Protein AF-A0A9N9I4K5-F1 (afdb_monomer_lite)

pLDDT: mean 70.87, std 12.3, range [35.94, 86.81]

Organism: NCBI:txid1433469

Structure (mmCIF, N/CA/C/O backbone):
data_AF-A0A9N9I4K5-F1
#
_entry.id   AF-A0A9N9I4K5-F1
#
loop_
_atom_site.group_PDB
_atom_site.id
_atom_site.type_symbol
_atom_site.label_atom_id
_atom_site.label_alt_id
_atom_site.label_comp_id
_atom_site.label_asym_id
_atom_site.label_entity_id
_atom_site.label_seq_id
_atom_site.pdbx_PDB_ins_code
_atom_site.Cartn_x
_atom_site.Cartn_y
_atom_site.Cartn_z
_atom_site.occupancy
_atom_site.B_iso_or_equiv
_atom_site.auth_seq_id
_atom_site.auth_comp_id
_atom_site.auth_asym_id
_atom_site.auth_atom_id
_atom_site.pdbx_PDB_model_num
ATOM 1 N N . MET A 1 1 ? -9.206 26.260 19.691 1.00 36.59 1 MET A N 1
ATOM 2 C CA . MET A 1 1 ? -9.894 25.809 18.458 1.00 36.59 1 MET A CA 1
ATOM 3 C C . MET A 1 1 ? -9.140 24.618 17.846 1.00 36.59 1 MET A C 1
ATOM 5 O O . MET A 1 1 ? -8.735 24.684 16.700 1.00 36.59 1 MET A O 1
ATOM 9 N N . ILE A 1 2 ? -8.911 23.549 18.625 1.00 37.84 2 ILE A N 1
ATOM 10 C CA . ILE A 1 2 ? -8.077 22.383 18.237 1.00 37.84 2 ILE A CA 1
ATOM 11 C C . ILE A 1 2 ? -8.943 21.110 18.128 1.00 37.84 2 ILE A C 1
ATOM 13 O O . ILE A 1 2 ? -8.825 20.373 17.158 1.00 37.84 2 ILE A O 1
ATOM 17 N N . GLN A 1 3 ? -9.958 20.966 18.991 1.00 35.94 3 GLN A N 1
ATOM 18 C CA . GLN A 1 3 ? -10.950 19.873 18.950 1.00 35.94 3 GLN A CA 1
ATOM 19 C C . GLN A 1 3 ? -11.744 19.733 17.633 1.00 35.94 3 GLN A C 1
ATOM 21 O O . GLN A 1 3 ? -12.336 18.690 17.378 1.00 35.94 3 GLN A O 1
ATOM 26 N N . LYS A 1 4 ? -11.806 20.771 16.784 1.00 41.66 4 LYS A N 1
ATOM 27 C CA . LYS A 1 4 ? -12.559 20.708 15.515 1.00 41.66 4 LYS A CA 1
ATOM 28 C C . LYS A 1 4 ? -11.811 19.950 14.409 1.00 41.66 4 LYS A C 1
ATOM 30 O O . LYS A 1 4 ? -12.461 19.393 13.528 1.00 41.66 4 LYS A O 1
ATOM 35 N N . LEU A 1 5 ? -10.476 19.931 14.447 1.00 45.22 5 LEU A N 1
ATOM 36 C CA . LEU A 1 5 ? -9.654 19.269 13.429 1.00 45.22 5 LEU A CA 1
ATOM 37 C C . LEU A 1 5 ? -9.527 17.767 13.703 1.00 45.22 5 LEU A C 1
ATOM 39 O O . LEU A 1 5 ? -9.696 16.988 12.771 1.00 45.22 5 LEU A O 1
ATOM 43 N N . GLU A 1 6 ? -9.359 17.361 14.965 1.00 48.47 6 GLU A N 1
ATOM 44 C CA . GLU A 1 6 ? -9.329 15.943 15.371 1.00 48.47 6 GLU A CA 1
ATOM 45 C C . GLU A 1 6 ? -10.602 15.192 14.953 1.00 48.47 6 GLU A C 1
ATOM 47 O O . GLU A 1 6 ? -10.514 14.086 14.451 1.00 48.47 6 GLU A O 1
ATOM 52 N N . ASN A 1 7 ? -11.780 15.826 15.009 1.00 51.16 7 ASN A N 1
ATOM 53 C CA . ASN A 1 7 ? -13.037 15.215 14.544 1.00 51.16 7 ASN A CA 1
ATOM 54 C C . ASN A 1 7 ? -13.164 15.068 13.012 1.00 51.16 7 ASN A C 1
ATOM 56 O O . ASN A 1 7 ? -14.135 14.487 12.523 1.00 51.16 7 ASN A O 1
ATOM 60 N N . THR A 1 8 ? -12.251 15.653 12.233 1.00 56.56 8 THR A N 1
ATOM 61 C CA . THR A 1 8 ? -12.318 15.638 10.760 1.00 56.56 8 THR A CA 1
ATOM 62 C C . THR A 1 8 ? -11.408 14.573 10.147 1.00 56.56 8 THR A C 1
ATOM 64 O O . THR A 1 8 ? -11.704 14.095 9.045 1.00 56.56 8 THR A O 1
ATOM 67 N N . TYR A 1 9 ? -10.344 14.217 10.865 1.00 56.59 9 TYR A N 1
ATOM 68 C CA . TYR A 1 9 ? -9.341 13.207 10.535 1.00 56.59 9 TYR A CA 1
ATOM 69 C C . TYR A 1 9 ? -9.544 11.989 11.455 1.00 56.59 9 TYR A C 1
ATOM 71 O O . TYR A 1 9 ? -10.298 12.078 12.412 1.00 56.59 9 TYR A O 1
ATOM 79 N N . GLU A 1 10 ? -8.976 10.825 11.137 1.00 64.88 10 GLU A N 1
ATOM 80 C CA . GLU A 1 10 ? -9.143 9.592 11.941 1.00 64.88 10 GLU A CA 1
ATOM 81 C C . GLU A 1 10 ? -10.570 8.993 11.942 1.00 64.88 10 GLU A C 1
ATOM 83 O O . GLU A 1 10 ? -10.877 8.061 12.684 1.00 64.88 10 GLU A O 1
ATOM 88 N N . LEU A 1 11 ? -11.455 9.435 11.037 1.00 66.06 11 LEU A N 1
ATOM 89 C CA . LEU A 1 11 ? -12.730 8.744 10.819 1.00 66.06 11 LEU A CA 1
ATOM 90 C C . LEU A 1 11 ? -12.465 7.398 10.141 1.00 66.06 11 LEU A C 1
ATOM 92 O O . LEU A 1 11 ? -12.320 7.307 8.917 1.00 66.06 11 LEU A O 1
ATOM 96 N N . TYR A 1 12 ? -12.390 6.363 10.970 1.00 75.44 12 TYR A N 1
ATOM 97 C CA . TYR A 1 12 ? -12.240 4.979 10.569 1.00 75.44 12 TYR A CA 1
ATOM 98 C C . TYR A 1 12 ? -13.558 4.225 10.735 1.00 75.44 12 TYR A C 1
ATOM 100 O O . TYR A 1 12 ? -14.148 4.184 11.813 1.00 75.44 12 TYR A O 1
ATOM 108 N N . PHE A 1 13 ? -13.988 3.569 9.663 1.00 78.00 13 PHE A N 1
ATOM 109 C CA . PHE A 1 13 ? -15.101 2.631 9.698 1.00 78.00 13 PHE A CA 1
ATOM 110 C C . PHE A 1 13 ? -14.669 1.330 9.052 1.00 78.00 13 PHE A C 1
ATOM 112 O O . PHE A 1 13 ? -14.070 1.335 7.979 1.00 78.00 13 PHE A O 1
ATOM 119 N N . SER A 1 14 ? -15.016 0.210 9.676 1.00 81.31 14 SER A N 1
ATOM 120 C CA . SER A 1 14 ? -14.884 -1.096 9.045 1.00 81.31 14 SER A CA 1
ATOM 121 C C . SER A 1 14 ? -16.143 -1.919 9.223 1.00 81.31 14 SER A C 1
ATOM 123 O O . SER A 1 14 ? -16.818 -1.850 10.251 1.00 81.31 14 SER A O 1
ATOM 125 N N . LYS A 1 15 ? -16.473 -2.685 8.189 1.00 80.69 15 LYS A N 1
ATOM 126 C CA . LYS A 1 15 ? -17.518 -3.700 8.219 1.00 80.69 15 LYS A CA 1
ATOM 127 C C . LYS A 1 15 ? -16.973 -4.983 7.629 1.00 80.69 15 LYS A C 1
ATOM 129 O O . LYS A 1 15 ? -16.289 -4.955 6.609 1.00 80.69 15 LYS A O 1
ATOM 134 N N . VAL A 1 16 ? -17.317 -6.092 8.267 1.00 85.00 16 VAL A N 1
ATOM 135 C CA . VAL A 1 16 ? -17.007 -7.434 7.782 1.00 85.00 16 VAL A CA 1
ATOM 136 C C . VAL A 1 16 ? -18.298 -8.064 7.274 1.00 85.00 16 VAL A C 1
ATOM 138 O O . VAL A 1 16 ? -19.348 -7.934 7.903 1.00 85.00 16 VAL A O 1
ATOM 141 N N . ALA A 1 17 ? -18.224 -8.724 6.128 1.00 80.56 17 ALA A N 1
ATOM 142 C CA . ALA A 1 17 ? -19.305 -9.489 5.530 1.00 80.56 17 ALA A CA 1
ATOM 143 C C . ALA A 1 17 ? -18.781 -10.862 5.102 1.00 80.56 17 ALA A C 1
ATOM 145 O O . ALA A 1 17 ? -17.622 -11.001 4.721 1.00 80.56 17 ALA A O 1
ATOM 146 N N . ILE A 1 18 ? -19.643 -11.875 5.145 1.00 86.81 18 ILE A N 1
ATOM 147 C CA . ILE A 1 18 ? -19.334 -13.210 4.629 1.00 86.81 18 ILE A CA 1
ATOM 148 C C . ILE A 1 18 ? -20.095 -13.373 3.318 1.00 86.81 18 ILE A C 1
ATOM 150 O O . ILE A 1 18 ? -21.322 -13.302 3.303 1.00 86.81 18 ILE A O 1
ATOM 154 N N . VAL A 1 19 ? -19.375 -13.589 2.221 1.00 80.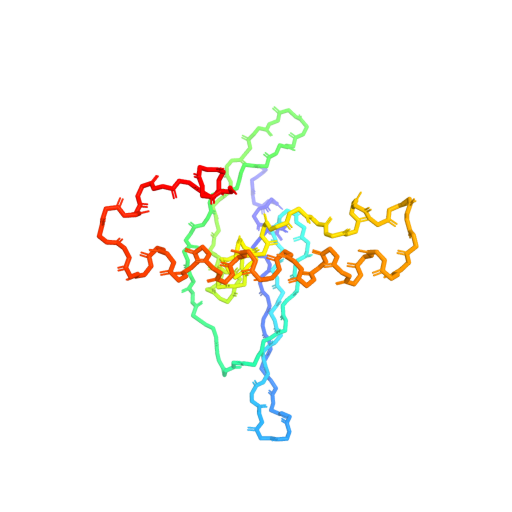50 19 VAL A N 1
ATOM 155 C CA . VAL A 1 19 ? -19.952 -13.799 0.889 1.00 80.50 19 VAL A CA 1
ATOM 156 C C . VAL A 1 19 ? -19.419 -15.117 0.350 1.00 80.50 19 VAL A C 1
ATOM 158 O O . VAL A 1 19 ? -18.212 -15.283 0.207 1.00 80.50 19 VAL A O 1
ATOM 161 N N . ASN A 1 20 ? -20.309 -16.075 0.075 1.00 83.69 20 ASN A N 1
ATOM 162 C CA . ASN A 1 20 ? -19.951 -17.411 -0.428 1.00 83.69 20 ASN A CA 1
ATOM 163 C C . ASN A 1 20 ? -18.885 -18.134 0.425 1.00 83.69 20 ASN A C 1
ATOM 165 O O . ASN A 1 20 ? -17.990 -18.785 -0.106 1.00 83.69 20 ASN A O 1
ATOM 169 N N . GLY A 1 21 ? -18.953 -17.989 1.753 1.00 82.06 21 GLY A N 1
ATOM 170 C CA . GLY A 1 21 ? -17.984 -18.582 2.685 1.00 82.06 21 GLY A CA 1
ATOM 171 C C . GLY A 1 21 ? -16.643 -17.842 2.785 1.00 82.06 21 GLY A C 1
ATOM 172 O O . GLY A 1 21 ? -15.779 -18.257 3.552 1.00 82.06 21 GLY A O 1
ATOM 173 N N . VAL A 1 22 ? -16.471 -16.734 2.058 1.00 81.06 22 VAL A N 1
ATOM 174 C CA . VAL A 1 22 ? -15.274 -15.887 2.096 1.00 81.06 22 VAL A CA 1
ATOM 175 C C . VAL A 1 22 ? -15.541 -14.651 2.953 1.00 81.06 22 VAL A C 1
ATOM 177 O O . VAL A 1 22 ? -16.562 -13.982 2.789 1.00 81.06 22 VAL A O 1
ATOM 180 N N . TYR A 1 23 ? -14.613 -14.332 3.855 1.00 81.06 23 TYR A N 1
ATOM 181 C CA . TYR A 1 23 ? -14.665 -13.104 4.645 1.00 81.06 23 TYR A CA 1
ATOM 182 C C . TYR A 1 23 ? -14.172 -11.916 3.819 1.00 81.06 23 TYR A C 1
ATOM 184 O O . TYR A 1 23 ? -13.045 -11.912 3.321 1.00 81.06 23 TYR A O 1
ATOM 192 N N . LEU A 1 24 ? -15.019 -10.902 3.701 1.00 84.25 24 LEU A N 1
ATOM 193 C CA . LEU A 1 24 ? -14.714 -9.621 3.090 1.00 84.25 24 LEU A CA 1
ATOM 194 C C . LEU A 1 24 ? -14.741 -8.543 4.160 1.00 84.25 24 LEU A C 1
ATOM 196 O O . LEU A 1 24 ? -15.708 -8.433 4.913 1.00 84.25 24 LEU A O 1
ATOM 200 N N . ILE A 1 25 ? -13.714 -7.705 4.177 1.00 83.88 25 ILE A N 1
ATOM 201 C CA . ILE A 1 25 ? -13.680 -6.496 4.985 1.00 83.88 25 ILE A CA 1
ATOM 202 C C . ILE A 1 25 ? -13.711 -5.280 4.067 1.00 83.88 25 ILE A C 1
ATOM 204 O O . ILE A 1 25 ? -12.960 -5.184 3.095 1.00 83.88 25 ILE A O 1
ATOM 208 N N . VAL A 1 26 ? -14.598 -4.345 4.385 1.00 82.94 26 VAL A N 1
ATOM 209 C CA . VAL A 1 26 ? -14.629 -3.011 3.794 1.00 82.94 26 VAL A CA 1
ATOM 210 C C . VAL A 1 26 ? -14.190 -2.046 4.876 1.00 82.94 26 VAL A C 1
ATOM 212 O O . VAL A 1 26 ? -14.844 -1.949 5.914 1.00 82.94 26 VAL A O 1
ATOM 215 N N . ALA A 1 27 ? -13.084 -1.353 4.641 1.00 82.94 27 ALA A N 1
ATOM 216 C CA . ALA A 1 27 ? -12.526 -0.374 5.556 1.00 82.94 27 ALA A CA 1
ATOM 217 C C . ALA A 1 27 ? -12.447 0.990 4.867 1.00 82.94 27 ALA A C 1
ATOM 219 O O . ALA A 1 27 ? -11.957 1.101 3.744 1.00 82.94 27 ALA A O 1
ATOM 220 N N . SER A 1 28 ? -12.923 2.039 5.530 1.00 81.50 28 SER A N 1
ATOM 221 C CA . SER A 1 28 ? -12.766 3.423 5.091 1.00 81.50 28 SER A CA 1
ATOM 222 C C . SER A 1 28 ? -11.993 4.212 6.132 1.00 81.50 28 SER A C 1
ATOM 224 O O . SER A 1 28 ? -12.321 4.141 7.314 1.00 81.50 28 SER A O 1
ATOM 226 N N . LEU A 1 29 ? -11.008 4.980 5.682 1.00 82.12 29 LEU A N 1
ATOM 227 C CA . LEU A 1 29 ? -10.199 5.858 6.511 1.00 82.12 29 LEU A CA 1
ATOM 228 C C . LEU A 1 29 ? -10.215 7.255 5.902 1.00 82.12 29 LEU A C 1
ATOM 230 O O . LEU A 1 29 ? -9.919 7.436 4.716 1.00 82.12 29 LEU A O 1
ATOM 234 N N . LYS A 1 30 ? -10.550 8.248 6.721 1.00 72.19 30 LYS A N 1
ATOM 235 C CA . LYS A 1 30 ? -10.392 9.653 6.364 1.00 72.19 30 LYS A CA 1
ATOM 236 C C . LYS A 1 30 ? -9.135 10.215 7.023 1.00 72.19 30 LYS A C 1
ATOM 238 O O . LYS A 1 30 ? -9.160 10.659 8.165 1.00 72.19 30 LYS A O 1
ATOM 243 N N . ASP A 1 31 ? -8.047 10.175 6.266 1.00 71.00 31 ASP A N 1
ATOM 244 C CA . ASP A 1 31 ? -6.855 10.993 6.501 1.00 71.00 31 ASP A CA 1
ATOM 245 C C . ASP A 1 31 ? -7.000 12.290 5.661 1.00 71.00 31 ASP A C 1
ATOM 247 O O . ASP A 1 31 ? -8.055 12.923 5.701 1.00 71.00 31 ASP A O 1
ATOM 251 N N . ARG A 1 32 ? -6.027 12.677 4.821 1.00 66.81 32 ARG A N 1
ATOM 252 C CA . ARG A 1 32 ? -6.100 13.841 3.905 1.00 66.81 32 ARG A CA 1
ATOM 253 C C . ARG A 1 32 ? -7.179 13.735 2.830 1.00 66.81 32 ARG A C 1
ATOM 255 O O . ARG A 1 32 ? -7.709 14.742 2.366 1.00 66.81 32 ARG A O 1
ATOM 262 N N . LYS A 1 33 ? -7.459 12.512 2.385 1.00 69.81 33 LYS A N 1
ATOM 263 C CA . LYS A 1 33 ? -8.510 12.159 1.424 1.00 69.81 33 LYS A CA 1
ATOM 264 C C . LYS A 1 33 ? -9.251 10.949 1.971 1.00 69.81 33 LYS A C 1
ATOM 266 O O . LYS A 1 33 ? -8.657 10.136 2.676 1.00 69.81 33 LYS A O 1
ATOM 271 N N . LEU A 1 34 ? -10.529 10.818 1.625 1.00 75.06 34 LEU A N 1
ATOM 272 C CA . LEU A 1 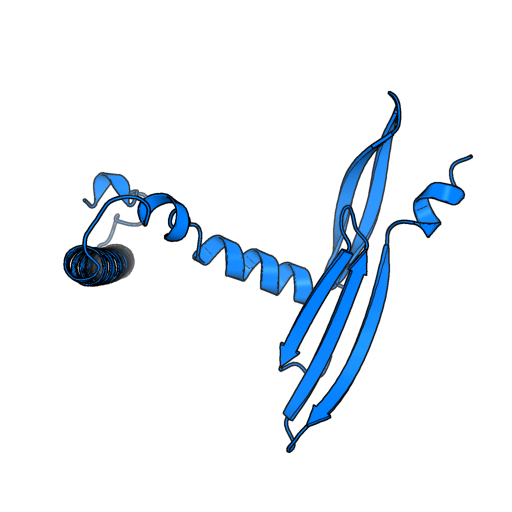34 ? -11.280 9.610 1.944 1.00 75.06 34 LEU A CA 1
ATOM 273 C C . LEU A 1 34 ? -10.688 8.442 1.146 1.00 75.06 34 LEU A C 1
ATOM 275 O O . LEU A 1 34 ? -10.649 8.487 -0.084 1.00 75.06 34 LEU A O 1
ATOM 279 N N . GLN A 1 35 ? -10.216 7.418 1.845 1.00 78.12 35 GLN A N 1
ATOM 280 C CA . GLN A 1 35 ? -9.721 6.183 1.253 1.00 78.12 35 GLN A CA 1
ATOM 281 C C . GLN A 1 35 ? -10.643 5.040 1.656 1.00 78.12 35 GLN A C 1
ATOM 283 O O . GLN A 1 35 ? -11.066 4.958 2.807 1.00 78.12 35 GLN A O 1
ATOM 288 N N . CYS A 1 36 ? -10.949 4.154 0.714 1.00 81.00 36 CYS A N 1
ATOM 289 C CA . CYS A 1 36 ? -11.712 2.943 0.973 1.00 81.00 36 CYS A CA 1
ATOM 290 C C . CYS A 1 36 ? -10.967 1.746 0.387 1.00 81.00 36 CYS A C 1
ATOM 292 O O . CYS A 1 36 ? -10.499 1.801 -0.751 1.00 81.00 36 CYS A O 1
ATOM 294 N N . ILE A 1 37 ? -10.844 0.688 1.181 1.00 79.25 37 ILE A N 1
ATOM 295 C CA . ILE A 1 37 ? -10.215 -0.573 0.810 1.00 79.25 37 ILE A CA 1
ATOM 296 C C . ILE A 1 37 ? -11.230 -1.687 1.017 1.00 79.25 37 ILE A C 1
ATOM 298 O O . ILE A 1 37 ? -11.910 -1.750 2.042 1.00 79.25 37 ILE A O 1
ATOM 302 N N . ILE A 1 38 ? -11.291 -2.579 0.034 1.00 81.88 38 ILE A N 1
ATOM 303 C CA . ILE A 1 38 ? -11.978 -3.859 0.136 1.00 81.88 38 ILE A CA 1
ATOM 304 C C . ILE A 1 38 ? -10.891 -4.926 0.117 1.00 81.88 38 ILE A C 1
ATOM 306 O O . ILE A 1 38 ? -10.080 -4.955 -0.810 1.00 81.88 38 ILE A O 1
ATOM 310 N N . ALA A 1 39 ? -10.859 -5.780 1.132 1.00 78.25 39 ALA A N 1
ATOM 311 C CA . ALA A 1 39 ? -9.921 -6.890 1.193 1.00 78.25 39 ALA A CA 1
ATOM 312 C C . ALA A 1 39 ? -10.629 -8.192 1.555 1.00 78.25 39 ALA A C 1
ATOM 314 O O . ALA A 1 39 ? -11.652 -8.204 2.242 1.00 78.25 39 ALA A O 1
ATOM 315 N N . ILE A 1 40 ? -10.045 -9.298 1.104 1.00 82.56 40 ILE A N 1
ATOM 316 C CA . ILE A 1 40 ? -10.404 -10.632 1.575 1.00 82.56 40 ILE A CA 1
ATOM 317 C C . ILE A 1 40 ? -9.637 -10.854 2.877 1.00 82.56 40 ILE A C 1
ATOM 319 O O . ILE A 1 40 ? -8.471 -11.243 2.864 1.00 82.56 40 ILE A O 1
ATOM 323 N N . ALA A 1 41 ? -10.273 -10.528 3.996 1.00 76.56 41 ALA A N 1
ATOM 324 C CA . ALA A 1 41 ? -9.724 -10.707 5.332 1.00 76.56 41 ALA A CA 1
ATOM 325 C C . ALA A 1 41 ? -10.868 -10.815 6.346 1.00 76.56 41 ALA A C 1
ATOM 327 O O . ALA A 1 41 ? -11.936 -10.229 6.166 1.00 76.56 41 ALA A O 1
ATOM 328 N N . SER A 1 42 ? -10.639 -11.572 7.419 1.00 70.06 42 SER A N 1
ATOM 329 C CA . SER A 1 42 ? -11.610 -11.751 8.502 1.00 70.06 42 SER A CA 1
ATOM 330 C C . SER A 1 42 ? -11.631 -10.575 9.477 1.00 70.06 42 SER A C 1
ATOM 332 O O . SER A 1 42 ? -12.694 -10.237 9.991 1.00 70.06 42 SER A O 1
ATOM 334 N N . THR A 1 43 ? -10.483 -9.936 9.725 1.00 75.12 43 THR A N 1
ATOM 335 C CA . THR A 1 43 ? -10.335 -8.782 10.624 1.00 75.12 43 THR A CA 1
ATOM 336 C C . THR A 1 43 ? -9.166 -7.893 10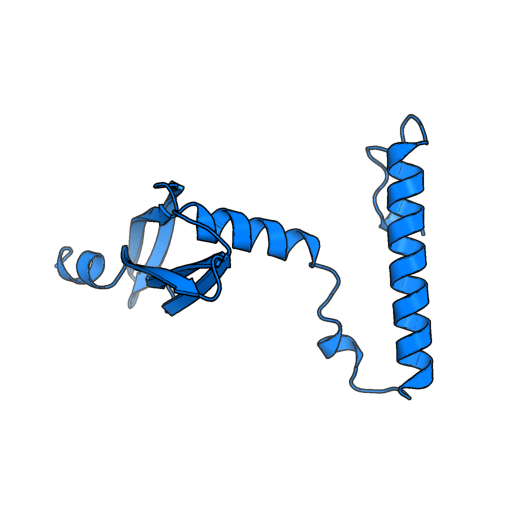.179 1.00 75.12 43 THR A C 1
ATOM 338 O O . THR A 1 43 ? -8.397 -8.252 9.289 1.00 75.12 43 THR A O 1
ATOM 341 N N . THR A 1 44 ? -9.014 -6.728 10.812 1.00 76.56 44 THR A N 1
ATOM 342 C CA . THR A 1 44 ? -7.779 -5.932 10.770 1.00 76.56 44 THR A CA 1
ATOM 343 C C . THR A 1 44 ? -7.382 -5.565 12.193 1.00 76.56 44 THR A C 1
ATOM 345 O O . THR A 1 44 ? -8.248 -5.299 13.028 1.00 76.56 44 THR A O 1
ATOM 348 N N . THR A 1 45 ? -6.082 -5.533 12.477 1.00 78.75 45 THR A N 1
ATOM 349 C CA . THR A 1 45 ? -5.567 -5.024 13.751 1.00 78.75 45 THR A CA 1
ATOM 350 C C . THR A 1 45 ? -5.345 -3.519 13.676 1.00 78.75 45 THR A C 1
ATOM 352 O O . THR A 1 45 ? -5.209 -2.940 12.589 1.00 78.75 45 THR A O 1
ATOM 355 N N . GLN A 1 46 ? -5.272 -2.894 14.849 1.00 75.50 46 GLN A N 1
ATOM 356 C CA . GLN A 1 46 ? -4.695 -1.565 14.991 1.00 75.50 46 GLN A CA 1
ATOM 357 C C . GLN A 1 46 ? -3.254 -1.618 14.446 1.00 75.50 46 GLN A C 1
ATOM 359 O O . GLN A 1 46 ? -2.543 -2.602 14.675 1.00 75.50 46 GLN A O 1
ATOM 364 N N . GLY A 1 47 ? -2.897 -0.661 13.591 1.00 75.31 47 GLY A N 1
ATOM 365 C CA . GLY A 1 47 ? -1.556 -0.556 13.015 1.00 75.31 47 GLY A CA 1
ATOM 366 C C . GLY A 1 47 ? -0.773 0.570 13.681 1.00 75.31 47 GLY A C 1
ATOM 367 O O . GLY A 1 47 ? -1.035 0.905 14.835 1.00 75.31 47 GLY A O 1
ATOM 368 N N . ASP A 1 48 ? 0.189 1.123 12.953 1.00 78.56 48 ASP A N 1
ATOM 369 C CA . ASP A 1 48 ? 1.126 2.112 13.481 1.00 78.56 48 ASP A CA 1
ATOM 370 C C . ASP A 1 48 ? 0.487 3.505 13.616 1.00 78.56 48 ASP A C 1
ATOM 372 O O . ASP A 1 48 ? -0.421 3.873 12.863 1.00 78.56 48 ASP A O 1
ATOM 376 N N . GLU A 1 49 ? 0.978 4.301 14.566 1.00 78.81 49 GLU A N 1
ATOM 377 C CA . GLU A 1 49 ? 0.672 5.731 14.609 1.00 78.81 49 GLU A CA 1
ATOM 378 C C . GLU A 1 49 ? 1.369 6.439 13.450 1.00 78.81 49 GLU A C 1
ATOM 380 O O . GLU A 1 49 ? 2.568 6.269 13.219 1.00 78.81 49 GLU A O 1
ATOM 385 N N . VAL A 1 50 ? 0.612 7.256 12.726 1.00 75.50 50 VAL A N 1
ATOM 386 C CA . VAL A 1 50 ? 1.135 8.023 11.602 1.00 75.50 50 VAL A CA 1
ATOM 387 C C . VAL A 1 50 ? 0.958 9.505 11.868 1.00 75.50 50 VAL A C 1
ATOM 389 O O . VAL A 1 50 ? -0.101 9.973 12.289 1.00 75.50 50 VAL A O 1
ATOM 392 N N . GLU A 1 51 ? 2.030 10.247 11.608 1.00 76.19 51 GLU A N 1
ATOM 393 C CA . GLU A 1 51 ? 2.060 11.695 11.741 1.00 76.19 51 GLU A CA 1
ATOM 394 C C . GLU A 1 51 ? 1.808 12.345 10.381 1.00 76.19 51 GLU A C 1
ATOM 396 O O . GLU A 1 51 ? 2.538 12.137 9.408 1.00 76.19 51 GLU A O 1
ATOM 401 N N . CYS A 1 52 ? 0.765 13.163 10.309 1.00 69.31 52 CYS A N 1
ATOM 402 C CA . CYS A 1 52 ? 0.376 13.876 9.109 1.00 69.31 52 CYS A CA 1
ATOM 403 C C . CYS A 1 52 ? 0.442 15.382 9.365 1.00 69.31 52 CYS A C 1
ATOM 405 O O . CYS A 1 52 ? -0.249 15.923 10.227 1.00 69.31 52 CYS A O 1
ATOM 407 N N . ILE A 1 53 ? 1.281 16.079 8.595 1.00 74.75 53 ILE A N 1
ATOM 408 C CA . ILE A 1 53 ? 1.329 17.544 8.614 1.00 74.75 53 ILE A CA 1
ATOM 409 C C . ILE A 1 53 ? 0.180 18.062 7.749 1.00 74.75 53 ILE A C 1
ATOM 411 O O . ILE A 1 53 ? 0.160 17.822 6.537 1.00 74.75 53 ILE A O 1
ATOM 415 N N . VAL A 1 54 ? -0.766 18.776 8.349 1.00 70.94 54 VAL A N 1
ATOM 416 C CA . VAL A 1 54 ? -1.855 19.458 7.643 1.00 70.94 54 VAL A CA 1
ATOM 417 C C . VAL A 1 54 ? -1.553 20.950 7.625 1.00 70.94 54 VAL A C 1
ATOM 419 O O . VAL A 1 54 ? -1.250 21.547 8.657 1.00 70.94 54 VAL A O 1
ATOM 422 N N . LYS A 1 55 ? -1.604 21.554 6.434 1.00 67.94 55 LYS A N 1
ATOM 423 C CA . LYS A 1 55 ? -1.440 22.997 6.260 1.00 67.94 55 LYS A CA 1
ATOM 424 C C . LYS A 1 55 ? -2.821 23.622 6.114 1.00 67.94 55 LYS A C 1
ATOM 426 O O . LYS A 1 55 ? -3.468 23.417 5.091 1.00 67.94 55 LYS A O 1
ATOM 431 N N . ASP A 1 56 ? -3.248 24.379 7.114 1.00 64.81 56 ASP A N 1
ATOM 432 C CA . ASP A 1 56 ? -4.503 25.125 7.084 1.00 64.81 56 ASP A CA 1
ATOM 433 C C . ASP A 1 56 ? -4.206 26.626 7.130 1.00 64.81 56 ASP A C 1
ATOM 435 O O . ASP A 1 56 ? -3.678 27.117 8.123 1.00 64.81 56 ASP A O 1
ATOM 439 N N . HIS A 1 57 ? -4.476 27.340 6.032 1.00 55.97 57 HIS A N 1
ATOM 440 C CA . HIS A 1 57 ? -4.472 28.811 5.952 1.00 55.97 57 HIS A CA 1
ATOM 441 C C . HIS A 1 57 ? -3.296 29.497 6.700 1.00 55.97 57 HIS A C 1
ATOM 443 O O . HIS A 1 57 ? -3.501 30.447 7.447 1.00 55.97 57 HIS A O 1
ATOM 449 N N . ASN A 1 58 ? -2.063 29.009 6.479 1.00 58.88 58 ASN A N 1
ATOM 450 C CA . ASN A 1 58 ? -0.768 29.403 7.089 1.00 58.88 58 ASN A CA 1
ATOM 451 C C . ASN A 1 58 ? -0.339 28.743 8.409 1.00 58.88 58 ASN A C 1
ATOM 453 O O . ASN A 1 58 ? 0.817 28.913 8.791 1.00 58.88 58 ASN A O 1
ATOM 457 N N . ASN A 1 59 ? -1.165 27.914 9.040 1.00 62.81 59 ASN A N 1
ATOM 458 C CA . ASN A 1 59 ? -0.744 27.089 10.168 1.00 62.81 59 ASN A CA 1
ATOM 459 C C . ASN A 1 59 ? -0.409 25.665 9.720 1.00 62.81 59 ASN A C 1
ATOM 461 O O . ASN A 1 59 ? -1.165 25.022 8.993 1.00 62.81 59 ASN A O 1
ATOM 465 N N . LEU A 1 60 ? 0.752 25.181 10.159 1.00 71.38 60 LEU A N 1
ATOM 466 C CA . LEU A 1 60 ? 1.144 23.781 10.055 1.00 71.38 60 LEU A CA 1
ATOM 467 C C . LEU A 1 60 ? 0.749 23.102 11.362 1.00 71.38 60 LEU A C 1
ATOM 469 O O . LEU A 1 60 ? 1.283 23.426 12.420 1.00 71.38 60 LEU A O 1
ATOM 473 N N . SER A 1 61 ? -0.200 22.179 11.292 1.00 72.94 61 SER A N 1
ATOM 474 C CA . SER A 1 61 ? -0.599 21.358 12.430 1.00 72.94 61 SER A CA 1
ATOM 475 C C . SER A 1 61 ? -0.127 19.931 12.202 1.00 72.94 61 SER A C 1
ATOM 477 O O . SER A 1 61 ? -0.399 19.339 11.157 1.00 72.94 61 SER A O 1
ATOM 479 N N . LEU A 1 62 ? 0.606 19.395 13.175 1.00 72.50 62 LEU A N 1
ATOM 480 C CA . LEU A 1 62 ? 0.952 17.982 13.226 1.00 72.50 62 LEU A CA 1
ATOM 481 C C . LEU A 1 62 ? -0.231 17.240 13.853 1.00 72.50 62 LEU A C 1
ATOM 483 O O . LEU A 1 62 ? -0.569 17.497 15.008 1.00 72.50 62 LEU A O 1
ATOM 487 N N . ILE A 1 63 ? -0.865 16.354 13.093 1.00 74.62 63 ILE A N 1
ATOM 488 C CA . ILE A 1 63 ? -1.922 15.471 13.588 1.00 74.62 63 ILE A CA 1
ATOM 489 C C . ILE A 1 63 ? -1.326 14.071 13.671 1.00 74.62 63 ILE A C 1
ATOM 491 O O . ILE A 1 63 ? -0.739 13.594 12.697 1.00 74.62 63 ILE A O 1
ATOM 495 N N . LYS A 1 64 ? -1.466 13.426 14.828 1.00 74.44 64 LYS A N 1
ATOM 496 C CA . LYS A 1 64 ? -1.125 12.014 15.009 1.00 74.44 64 LYS A CA 1
ATOM 497 C C . LYS A 1 64 ? -2.420 11.224 15.060 1.00 74.44 64 LYS A C 1
ATOM 499 O O . LYS A 1 64 ? -3.338 11.642 15.758 1.00 74.44 64 LYS A O 1
ATOM 504 N N . PHE A 1 65 ? -2.495 10.131 14.317 1.00 74.81 65 PHE A N 1
ATOM 505 C CA . PHE A 1 65 ? -3.645 9.237 14.362 1.00 74.81 65 PHE A CA 1
ATOM 506 C C . PHE A 1 65 ? -3.209 7.795 14.150 1.00 74.81 65 PHE A C 1
ATOM 508 O O . PHE A 1 65 ? -2.144 7.526 13.582 1.00 74.81 65 PHE A O 1
ATOM 515 N N . THR A 1 66 ? -4.043 6.855 14.585 1.00 76.19 66 THR A N 1
ATOM 516 C CA . THR A 1 66 ? -3.727 5.439 14.421 1.00 76.19 66 THR A CA 1
ATOM 517 C C . THR A 1 66 ? -4.144 4.938 13.046 1.00 76.19 66 THR A C 1
ATOM 519 O O . THR A 1 66 ? -5.318 4.994 12.672 1.00 76.19 66 THR A O 1
ATOM 522 N N . TRP A 1 67 ? -3.196 4.391 12.291 1.00 77.56 67 TRP A N 1
ATOM 523 C CA . TRP A 1 67 ? -3.445 3.879 10.953 1.00 77.56 67 TRP A CA 1
ATOM 524 C C . TRP A 1 67 ? -3.745 2.368 11.010 1.00 77.56 67 TRP A C 1
ATOM 526 O O . TRP A 1 67 ? -2.903 1.591 11.453 1.00 77.56 67 TRP A O 1
ATOM 536 N N . PRO A 1 68 ? -4.921 1.883 10.559 1.00 81.25 68 PRO A N 1
ATOM 537 C CA . PRO A 1 68 ? -5.224 0.451 10.550 1.00 81.25 68 PRO A CA 1
ATOM 538 C C . PRO A 1 68 ? -4.290 -0.343 9.625 1.00 81.25 68 PRO A C 1
ATOM 540 O O . PRO A 1 68 ? -4.048 0.050 8.480 1.00 81.25 68 PRO A O 1
ATOM 543 N N . LYS A 1 69 ? -3.837 -1.515 10.081 1.00 83.31 69 LYS A N 1
ATOM 544 C CA . LYS A 1 69 ? -2.783 -2.303 9.421 1.00 83.31 69 LYS A CA 1
ATOM 545 C C . LYS A 1 69 ? -3.089 -2.690 7.967 1.00 83.31 69 LYS A C 1
ATOM 547 O O . LYS A 1 69 ? -2.193 -2.661 7.128 1.00 83.31 69 LYS A O 1
ATOM 552 N N . ILE A 1 70 ? -4.357 -2.956 7.643 1.00 81.31 70 ILE A N 1
ATOM 553 C CA . ILE A 1 70 ? -4.821 -3.267 6.278 1.00 81.31 70 ILE A CA 1
ATOM 554 C C . ILE A 1 70 ? -4.428 -2.205 5.239 1.00 81.31 70 ILE A C 1
ATOM 556 O O . ILE A 1 70 ? -4.118 -2.520 4.090 1.00 81.31 70 ILE A O 1
ATOM 560 N N . PHE A 1 71 ? -4.404 -0.932 5.628 1.00 80.50 71 PHE A N 1
ATOM 561 C CA . PHE A 1 71 ? -4.016 0.140 4.722 1.00 80.50 71 PHE A CA 1
ATOM 562 C C . PHE A 1 71 ? -2.491 0.251 4.580 1.00 80.50 71 PHE A C 1
ATOM 564 O O . PHE A 1 71 ? -2.012 0.622 3.505 1.00 80.50 71 PHE A O 1
ATOM 571 N N . SER A 1 72 ? -1.723 -0.088 5.619 1.00 79.69 72 SER A N 1
ATOM 572 C CA . SER A 1 72 ? -0.259 -0.196 5.543 1.00 79.69 72 SER A CA 1
ATOM 573 C C . SER A 1 72 ? 0.154 -1.351 4.624 1.00 79.69 72 SER A C 1
ATOM 575 O O . SER A 1 72 ? 1.016 -1.194 3.755 1.00 79.69 72 SER A O 1
ATOM 577 N N . GLU A 1 73 ? -0.523 -2.495 4.736 1.00 79.25 73 GLU A N 1
ATOM 578 C CA . GLU A 1 73 ? -0.356 -3.651 3.843 1.00 79.25 73 GLU A CA 1
ATOM 579 C C . GLU A 1 73 ? -0.707 -3.297 2.392 1.00 79.25 73 GLU A C 1
ATOM 581 O O . GLU A 1 73 ? 0.069 -3.556 1.471 1.00 79.25 73 GLU A O 1
ATOM 586 N N . TYR A 1 74 ? -1.824 -2.603 2.173 1.00 76.00 74 TYR A N 1
ATOM 587 C CA . TYR A 1 74 ? -2.172 -2.116 0.841 1.00 76.00 74 TYR A CA 1
ATOM 588 C C . TYR A 1 74 ? -1.126 -1.137 0.285 1.00 76.00 74 TYR A C 1
ATOM 590 O O . TYR A 1 74 ? -0.694 -1.273 -0.861 1.00 76.00 74 TYR A O 1
ATOM 598 N N . SER A 1 75 ? -0.665 -0.179 1.088 1.00 73.38 75 SER A N 1
ATOM 599 C CA . SER A 1 75 ? 0.308 0.831 0.652 1.00 73.38 75 SER A CA 1
ATOM 600 C C . SER A 1 75 ? 1.664 0.214 0.304 1.00 73.38 75 SER A C 1
ATOM 602 O O . SER A 1 75 ? 2.224 0.518 -0.748 1.00 73.38 75 SER A O 1
ATOM 604 N N . SER A 1 76 ? 2.159 -0.714 1.127 1.00 71.06 76 SER A N 1
ATOM 605 C CA . SER A 1 76 ? 3.395 -1.460 0.855 1.00 71.06 76 SER A CA 1
ATOM 606 C C . SER A 1 76 ? 3.291 -2.336 -0.399 1.00 71.06 76 SER A C 1
ATOM 608 O O . SER A 1 76 ? 4.238 -2.396 -1.186 1.00 71.06 76 SER A O 1
ATOM 610 N N . SER A 1 77 ? 2.123 -2.933 -0.667 1.00 64.69 77 SER A N 1
ATOM 611 C CA . SER A 1 77 ? 1.883 -3.673 -1.914 1.00 64.69 77 SER A CA 1
ATOM 612 C C . SER A 1 77 ? 1.912 -2.770 -3.156 1.00 64.69 77 SER A C 1
ATOM 614 O O . SER A 1 77 ? 2.373 -3.189 -4.219 1.00 64.69 77 SER A O 1
ATOM 616 N N . LYS A 1 78 ? 1.500 -1.503 -3.015 1.00 61.38 78 LYS A N 1
ATOM 617 C CA . LYS A 1 78 ? 1.514 -0.498 -4.086 1.00 61.38 78 LYS A CA 1
ATOM 618 C C . LYS A 1 78 ? 2.931 -0.098 -4.496 1.00 61.38 78 LYS A C 1
ATOM 620 O O . LYS A 1 78 ? 3.186 0.074 -5.684 1.00 61.38 78 LYS A O 1
ATOM 625 N N . VAL A 1 79 ? 3.864 -0.018 -3.542 1.00 54.34 79 VAL A N 1
ATOM 626 C CA . VAL A 1 79 ? 5.278 0.323 -3.802 1.00 54.34 79 VAL A CA 1
ATOM 627 C C . VAL A 1 79 ? 5.961 -0.726 -4.687 1.00 54.34 79 VAL A C 1
ATOM 629 O O . VAL A 1 79 ? 6.831 -0.384 -5.486 1.00 54.34 79 VAL A O 1
ATOM 632 N N . ARG A 1 80 ? 5.513 -1.988 -4.644 1.00 49.59 80 ARG A N 1
ATOM 633 C CA . ARG A 1 80 ? 6.007 -3.042 -5.546 1.00 49.59 80 ARG A CA 1
ATOM 634 C C . ARG A 1 80 ? 5.659 -2.784 -7.020 1.00 49.59 80 ARG A C 1
ATOM 636 O O . ARG A 1 80 ? 6.351 -3.290 -7.897 1.00 49.59 80 ARG A O 1
ATOM 643 N N . ASN A 1 81 ? 4.641 -1.961 -7.280 1.00 45.94 81 ASN A N 1
ATOM 644 C CA . ASN A 1 81 ? 4.167 -1.598 -8.614 1.00 45.94 81 ASN A CA 1
ATOM 645 C C . ASN A 1 81 ? 4.606 -0.190 -9.056 1.00 45.94 81 ASN A C 1
ATOM 647 O O . ASN A 1 81 ? 4.057 0.320 -10.027 1.00 45.94 81 ASN A O 1
ATOM 651 N N . ASN A 1 82 ? 5.619 0.422 -8.424 1.00 44.47 82 ASN A N 1
ATOM 652 C CA . ASN A 1 82 ? 6.259 1.666 -8.897 1.00 44.47 82 ASN A CA 1
ATOM 653 C C . ASN A 1 82 ? 7.105 1.467 -10.177 1.00 44.47 82 ASN A C 1
ATOM 655 O O . ASN A 1 82 ? 8.144 2.096 -10.374 1.00 44.47 82 ASN A O 1
ATOM 659 N N . ILE A 1 83 ? 6.661 0.593 -11.076 1.00 50.00 83 ILE A N 1
ATOM 660 C CA . ILE A 1 83 ? 7.000 0.720 -12.487 1.00 50.00 83 ILE A CA 1
ATOM 661 C C . ILE A 1 83 ? 6.144 1.890 -12.967 1.00 50.00 83 ILE A C 1
ATOM 663 O O . ILE A 1 83 ? 4.936 1.886 -12.731 1.00 50.00 83 ILE A O 1
ATOM 667 N N . THR A 1 84 ? 6.782 2.910 -13.547 1.00 46.19 84 THR A N 1
ATOM 668 C CA . THR A 1 84 ? 6.149 4.089 -14.155 1.00 46.19 84 THR A CA 1
ATOM 669 C C . THR A 1 84 ? 4.777 3.726 -14.700 1.00 46.19 84 THR A C 1
ATOM 671 O O . THR A 1 84 ? 4.682 2.780 -15.486 1.00 46.1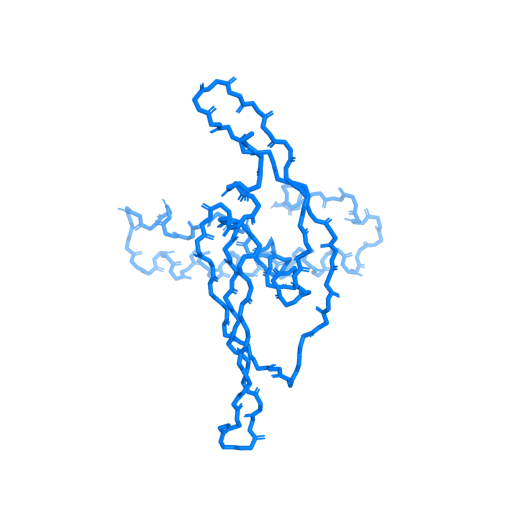9 84 THR A O 1
ATOM 674 N N . SER A 1 85 ? 3.736 4.416 -14.217 1.00 47.69 85 SER A N 1
ATOM 675 C CA . SER A 1 85 ? 2.345 4.170 -14.592 1.00 47.69 85 SER A CA 1
ATOM 676 C C . SER A 1 85 ? 2.290 3.929 -16.099 1.00 47.69 85 SER A C 1
ATOM 678 O O . SER A 1 85 ? 2.637 4.798 -16.896 1.00 47.69 85 SER A O 1
ATOM 680 N N . PHE A 1 86 ? 1.952 2.694 -16.480 1.00 50.03 86 PHE A N 1
ATOM 681 C CA . PHE A 1 86 ? 1.954 2.253 -17.876 1.00 50.03 86 PHE A CA 1
ATOM 682 C C . PHE A 1 86 ? 1.123 3.219 -18.734 1.00 50.03 86 PHE A C 1
ATOM 684 O O . PHE A 1 86 ? 1.499 3.516 -19.862 1.00 50.03 86 PHE A O 1
ATOM 691 N N . HIS A 1 87 ? 0.077 3.804 -18.135 1.00 48.00 87 HIS A N 1
ATOM 692 C CA . HIS A 1 87 ? -0.794 4.829 -18.706 1.00 48.00 87 HIS A CA 1
ATOM 693 C C . HIS A 1 87 ? -0.077 6.091 -19.201 1.00 48.00 87 HIS A C 1
ATOM 695 O O . HIS A 1 87 ? -0.515 6.644 -20.205 1.00 48.00 87 HIS A O 1
ATOM 701 N N . ASP A 1 88 ? 1.028 6.512 -18.581 1.00 49.25 88 ASP A N 1
ATOM 702 C CA . ASP A 1 88 ? 1.772 7.705 -19.018 1.00 49.25 88 ASP A CA 1
ATOM 703 C C . ASP A 1 88 ? 2.625 7.432 -20.272 1.00 49.25 88 ASP A C 1
ATOM 705 O O . ASP A 1 88 ? 3.011 8.355 -20.981 1.00 49.25 88 ASP A O 1
ATOM 709 N N . ILE A 1 89 ? 2.887 6.156 -20.581 1.00 51.66 89 ILE A N 1
ATOM 710 C CA . ILE A 1 89 ? 3.647 5.709 -21.761 1.00 51.66 89 ILE A CA 1
ATOM 711 C C . ILE A 1 89 ? 2.703 5.405 -22.949 1.00 51.66 89 ILE A C 1
ATOM 713 O O . ILE A 1 89 ? 3.135 5.397 -24.100 1.00 51.66 89 ILE A O 1
ATOM 717 N N . MET A 1 90 ? 1.402 5.194 -22.701 1.00 50.69 90 MET A N 1
ATOM 718 C CA . MET A 1 90 ? 0.418 4.723 -23.696 1.00 50.69 90 MET A CA 1
ATOM 719 C C . MET A 1 90 ? -0.039 5.762 -24.735 1.00 50.69 90 MET A C 1
ATOM 721 O O . MET A 1 90 ? -0.868 5.433 -25.580 1.00 50.69 90 MET A O 1
ATOM 725 N N . HIS A 1 91 ? 0.446 7.004 -24.700 1.00 52.22 91 HIS A N 1
ATOM 726 C CA . HIS A 1 91 ? -0.190 8.084 -25.462 1.00 52.22 91 HIS A CA 1
ATOM 727 C C . HIS A 1 91 ? 0.144 8.108 -26.975 1.00 52.22 91 HIS A C 1
ATOM 729 O O . HIS A 1 91 ? -0.505 8.850 -27.706 1.00 52.22 91 HIS A O 1
ATOM 735 N N . GLU A 1 92 ? 1.109 7.319 -27.488 1.00 55.03 92 GLU A N 1
ATOM 736 C CA . GLU A 1 92 ? 1.646 7.563 -28.851 1.00 55.03 92 GLU A CA 1
ATOM 737 C C . GLU A 1 92 ? 1.981 6.343 -29.749 1.00 55.03 92 GLU A C 1
ATOM 739 O O . GLU A 1 92 ? 2.625 6.524 -30.778 1.00 55.03 92 GLU A O 1
ATOM 744 N N . SER A 1 93 ? 1.592 5.095 -29.447 1.00 57.94 93 SER A N 1
ATOM 745 C CA . SER A 1 93 ? 2.018 3.937 -30.286 1.00 57.94 93 SER A CA 1
ATOM 746 C C . SER A 1 93 ? 0.955 2.854 -30.518 1.00 57.94 93 SER A C 1
ATOM 748 O O . SER A 1 93 ? -0.015 2.755 -29.776 1.00 57.94 93 SER A O 1
ATOM 750 N N . ASP A 1 94 ? 1.138 2.039 -31.565 1.00 71.12 94 ASP A N 1
ATOM 751 C CA . ASP A 1 94 ? 0.277 0.894 -31.890 1.00 71.12 94 ASP A CA 1
ATOM 752 C C . ASP A 1 94 ? 0.275 -0.169 -30.778 1.00 71.12 94 ASP A C 1
ATOM 754 O O . ASP A 1 94 ? 1.325 -0.559 -30.256 1.00 71.12 94 ASP A O 1
ATOM 758 N N . TRP A 1 95 ? -0.904 -0.725 -30.481 1.00 71.19 95 TRP A N 1
ATOM 759 C CA . TRP A 1 95 ? -1.126 -1.677 -29.380 1.00 71.19 95 TRP A CA 1
ATOM 760 C C . TRP A 1 95 ? -0.218 -2.923 -29.421 1.00 71.19 95 TRP A C 1
ATOM 762 O O . TRP A 1 95 ? 0.100 -3.505 -28.385 1.00 71.19 95 TRP A O 1
ATOM 772 N N . GLN A 1 96 ? 0.233 -3.340 -30.608 1.00 75.38 96 GLN A N 1
ATOM 773 C CA . GLN A 1 96 ? 1.129 -4.491 -30.784 1.00 75.38 96 GLN A CA 1
ATOM 774 C C . GLN A 1 96 ? 2.523 -4.220 -30.206 1.00 75.38 96 GLN A C 1
ATOM 776 O O . GLN A 1 96 ? 3.113 -5.081 -29.549 1.00 75.38 96 GLN A O 1
ATOM 781 N N . ILE A 1 97 ? 3.028 -2.999 -30.400 1.00 70.31 97 ILE A N 1
ATOM 782 C CA . ILE A 1 97 ? 4.309 -2.549 -29.849 1.00 70.31 97 ILE A CA 1
ATOM 783 C C . ILE A 1 97 ? 4.200 -2.453 -28.322 1.00 70.31 97 ILE A C 1
ATOM 785 O O . ILE A 1 97 ? 5.155 -2.770 -27.614 1.00 70.31 97 ILE A O 1
ATOM 789 N N . HIS A 1 98 ? 3.019 -2.115 -27.797 1.00 64.88 98 HIS A N 1
ATOM 790 C CA . HIS A 1 98 ? 2.760 -2.067 -26.354 1.00 64.88 98 HIS A CA 1
ATOM 791 C C . HIS A 1 98 ? 2.774 -3.439 -25.701 1.00 64.88 98 HIS A C 1
ATOM 793 O O . HIS A 1 98 ? 3.402 -3.608 -24.656 1.00 64.88 98 HIS A O 1
ATOM 799 N N . VAL A 1 99 ? 2.123 -4.428 -26.316 1.00 74.31 99 VAL A N 1
ATOM 800 C CA . VAL A 1 99 ? 2.146 -5.812 -25.821 1.00 74.31 99 VAL A CA 1
ATOM 801 C C . VAL A 1 99 ? 3.578 -6.341 -25.819 1.00 74.31 99 VAL A C 1
ATOM 803 O O . VAL A 1 99 ? 4.016 -6.921 -24.827 1.00 74.31 99 VAL A O 1
ATOM 806 N N . LEU A 1 100 ? 4.344 -6.077 -26.880 1.00 74.88 100 LEU A N 1
ATOM 807 C CA . LEU A 1 100 ? 5.750 -6.465 -26.946 1.00 74.88 100 LEU A CA 1
ATOM 808 C C . LEU A 1 100 ? 6.595 -5.769 -25.865 1.00 74.88 100 LEU A C 1
ATOM 810 O O . LEU A 1 100 ? 7.356 -6.433 -25.163 1.00 74.88 100 LEU A O 1
ATOM 814 N N . ALA A 1 101 ? 6.439 -4.456 -25.680 1.00 67.44 101 ALA A N 1
ATOM 815 C CA . ALA A 1 101 ? 7.155 -3.694 -24.657 1.00 67.44 101 ALA A CA 1
ATOM 816 C C . ALA A 1 101 ? 6.809 -4.161 -23.233 1.00 67.44 101 ALA A C 1
ATOM 818 O O . ALA A 1 101 ? 7.700 -4.283 -22.390 1.00 67.44 101 ALA A O 1
ATOM 819 N N . PHE A 1 102 ? 5.539 -4.480 -22.974 1.00 72.69 102 PHE A N 1
ATOM 820 C CA . PHE A 1 102 ? 5.090 -5.053 -21.708 1.00 72.69 102 PHE A CA 1
ATOM 821 C C . PHE A 1 102 ? 5.745 -6.413 -21.445 1.00 72.69 102 PHE A C 1
ATOM 823 O O . PHE A 1 102 ? 6.329 -6.618 -20.380 1.00 72.69 102 PHE A O 1
ATOM 830 N N . LEU A 1 103 ? 5.716 -7.321 -22.426 1.00 77.00 103 LEU A N 1
ATOM 831 C CA . LEU A 1 103 ? 6.337 -8.642 -22.309 1.00 77.00 103 LEU A CA 1
ATOM 832 C C . LEU A 1 103 ? 7.850 -8.541 -22.070 1.00 77.00 103 LEU A C 1
ATOM 834 O O . LEU A 1 103 ? 8.379 -9.242 -21.208 1.00 77.00 103 LEU A O 1
ATOM 838 N N . LEU A 1 104 ? 8.539 -7.629 -22.763 1.00 77.62 104 LEU A N 1
ATOM 839 C CA . LEU A 1 104 ? 9.964 -7.356 -22.546 1.00 77.62 104 LEU A CA 1
ATOM 840 C C . LEU A 1 104 ? 10.235 -6.759 -21.157 1.00 77.62 104 LEU A C 1
ATOM 842 O O . LEU A 1 104 ? 11.216 -7.129 -20.512 1.00 77.62 104 LEU A O 1
ATOM 846 N N . GLY A 1 105 ? 9.359 -5.879 -20.665 1.00 73.50 105 GLY A N 1
ATOM 847 C CA . GLY A 1 105 ? 9.434 -5.321 -19.314 1.00 73.50 105 GLY A CA 1
ATOM 848 C C . GLY A 1 105 ? 9.299 -6.394 -18.231 1.00 73.50 105 GLY A C 1
ATOM 849 O O . GLY A 1 105 ? 10.121 -6.453 -17.316 1.00 73.50 105 GLY A O 1
ATOM 850 N N . VAL A 1 106 ? 8.317 -7.290 -18.371 1.00 77.44 106 VAL A N 1
ATOM 851 C CA . VAL A 1 106 ? 8.116 -8.434 -17.467 1.00 77.44 106 VAL A CA 1
ATOM 852 C C . VAL A 1 106 ? 9.301 -9.399 -17.532 1.00 77.44 106 VAL A C 1
ATOM 854 O O . VAL A 1 106 ? 9.816 -9.807 -16.491 1.00 77.44 106 VAL A O 1
ATOM 857 N N . ALA A 1 107 ? 9.778 -9.733 -18.735 1.00 81.06 107 ALA A N 1
ATOM 858 C CA . ALA A 1 107 ? 10.935 -10.606 -18.919 1.00 81.06 107 ALA A CA 1
ATOM 859 C C . ALA A 1 107 ? 12.192 -10.027 -18.251 1.00 81.06 107 ALA A C 1
ATOM 861 O O . ALA A 1 107 ? 12.883 -10.739 -17.522 1.00 81.06 107 ALA A O 1
ATOM 862 N N . LYS A 1 108 ? 12.449 -8.724 -18.421 1.00 77.62 108 LYS A N 1
ATOM 863 C CA . LYS A 1 108 ? 13.574 -8.030 -17.786 1.00 77.62 108 LYS A CA 1
ATOM 864 C C . LYS A 1 108 ? 13.458 -8.011 -16.262 1.00 77.62 108 LYS A C 1
ATOM 866 O O . LYS A 1 108 ? 14.440 -8.298 -15.580 1.00 77.62 108 LYS A O 1
ATOM 871 N N . ALA A 1 109 ? 12.278 -7.703 -15.722 1.00 76.75 109 ALA A N 1
ATOM 872 C CA . ALA A 1 109 ? 12.053 -7.693 -14.278 1.00 76.75 109 ALA A CA 1
ATOM 873 C C . ALA A 1 109 ? 12.287 -9.083 -13.666 1.00 76.75 109 ALA A C 1
ATOM 875 O O . ALA A 1 109 ? 12.978 -9.212 -12.656 1.00 76.75 109 ALA A O 1
ATOM 876 N N . ASN A 1 110 ? 11.784 -10.134 -14.318 1.00 84.56 110 ASN A N 1
ATOM 877 C CA . ASN A 1 110 ? 11.998 -11.511 -13.884 1.00 84.56 110 ASN A CA 1
ATOM 878 C C . ASN A 1 110 ? 13.472 -11.923 -13.985 1.00 84.56 110 ASN A C 1
ATOM 880 O O . ASN A 1 110 ? 13.982 -12.543 -13.055 1.00 84.56 110 ASN A O 1
ATOM 884 N N . ALA A 1 111 ? 14.173 -11.537 -15.055 1.00 82.94 111 ALA A N 1
ATOM 885 C CA . ALA A 1 111 ? 15.607 -11.780 -15.207 1.00 82.94 111 ALA A CA 1
ATOM 886 C C . ALA A 1 111 ? 16.432 -11.073 -14.119 1.00 82.94 111 ALA A C 1
ATOM 888 O O . ALA A 1 111 ? 17.356 -11.665 -13.567 1.00 82.94 111 ALA A O 1
ATOM 889 N N . PHE A 1 112 ? 16.065 -9.843 -13.750 1.00 81.25 112 PHE A N 1
ATOM 890 C CA . PHE A 1 112 ? 16.718 -9.109 -12.665 1.00 81.25 112 PHE A CA 1
ATOM 891 C C . PHE A 1 112 ? 16.485 -9.760 -11.301 1.00 81.25 112 PHE A C 1
ATOM 893 O O . PHE A 1 112 ? 17.411 -9.873 -10.501 1.00 81.25 112 PHE A O 1
ATOM 900 N N . LEU A 1 113 ? 15.261 -10.222 -11.034 1.00 81.50 113 LEU A N 1
ATOM 901 C CA . LEU A 1 113 ? 14.950 -10.976 -9.819 1.00 81.50 113 LEU A CA 1
ATOM 902 C C . LEU A 1 113 ? 15.732 -12.294 -9.762 1.00 81.50 113 LEU A C 1
ATOM 904 O O . LEU A 1 113 ? 16.211 -12.667 -8.693 1.00 81.50 113 LEU A O 1
ATOM 908 N N . LEU A 1 114 ? 15.897 -12.964 -10.909 1.00 86.56 114 LEU A N 1
ATOM 909 C CA . LEU A 1 114 ? 16.758 -14.137 -11.066 1.00 86.56 114 LEU A CA 1
ATOM 910 C C . LEU A 1 114 ? 18.195 -13.786 -10.653 1.00 86.56 114 LEU A C 1
ATOM 912 O O . LEU A 1 114 ? 18.759 -14.368 -9.731 1.00 86.56 114 LEU A O 1
ATOM 916 N N . PHE A 1 115 ? 18.760 -12.767 -11.293 1.00 84.25 115 PHE A N 1
ATOM 917 C CA . PHE A 1 115 ? 20.119 -12.301 -11.050 1.00 84.25 115 PHE A CA 1
ATOM 918 C C . PHE A 1 115 ? 20.354 -11.946 -9.576 1.00 84.25 115 PHE A C 1
ATOM 920 O O . PHE A 1 115 ? 21.292 -12.443 -8.962 1.00 84.25 115 PHE A O 1
ATOM 927 N N . LYS A 1 116 ? 19.444 -11.181 -8.964 1.00 82.38 116 LYS A N 1
ATOM 928 C CA . LYS A 1 116 ? 19.491 -10.835 -7.534 1.00 82.38 116 LYS A CA 1
ATOM 929 C C . LYS A 1 116 ? 19.479 -12.045 -6.607 1.00 82.38 116 LYS A C 1
ATOM 931 O O . LYS A 1 116 ? 20.062 -11.984 -5.531 1.00 82.38 116 LYS A O 1
ATOM 936 N N . LYS A 1 117 ? 18.766 -13.104 -6.989 1.00 84.06 117 LYS A N 1
ATOM 937 C CA . LYS A 1 117 ? 18.574 -14.293 -6.157 1.00 84.06 117 LYS A CA 1
ATOM 938 C C . LYS A 1 117 ? 19.737 -15.278 -6.255 1.00 84.06 117 LYS A C 1
ATOM 940 O O . LYS A 1 117 ? 20.025 -15.947 -5.269 1.00 84.06 117 LYS A O 1
ATOM 945 N N . TRP A 1 118 ? 20.356 -15.399 -7.429 1.00 84.12 118 TRP A N 1
ATOM 946 C CA . TRP A 1 118 ? 21.323 -16.464 -7.715 1.00 84.12 118 TRP A CA 1
ATOM 947 C C . TRP A 1 118 ? 22.759 -15.987 -7.962 1.00 84.12 118 TRP A C 1
ATOM 949 O O . TRP A 1 118 ? 23.651 -16.829 -7.998 1.00 84.12 118 TRP A O 1
ATOM 959 N N . CYS A 1 119 ? 23.016 -14.682 -8.091 1.00 81.12 119 CYS A N 1
ATOM 960 C CA . CYS A 1 119 ? 24.376 -14.154 -8.199 1.00 81.12 119 CYS A CA 1
ATOM 961 C C . CYS A 1 119 ? 24.847 -13.571 -6.860 1.00 81.12 119 CYS A C 1
ATOM 963 O O . CYS A 1 119 ? 24.296 -12.589 -6.357 1.00 81.12 119 CYS A O 1
ATOM 965 N N . GLU A 1 120 ? 25.900 -14.158 -6.290 1.00 73.62 120 GLU A N 1
ATOM 966 C CA . GLU A 1 120 ? 26.563 -13.618 -5.102 1.00 73.62 120 GLU A CA 1
ATOM 967 C C . GLU A 1 120 ? 27.137 -12.222 -5.404 1.00 73.62 120 GLU A C 1
ATOM 969 O O . GLU A 1 120 ? 27.740 -11.994 -6.450 1.00 73.62 120 GLU A O 1
ATOM 974 N N . GLY A 1 121 ? 26.890 -11.253 -4.515 1.00 74.25 121 GLY A N 1
ATOM 975 C CA . GLY A 1 121 ? 27.281 -9.847 -4.710 1.00 74.25 121 GLY A CA 1
ATOM 976 C C . GLY A 1 121 ? 26.296 -8.996 -5.524 1.00 74.25 121 GLY A C 1
ATOM 977 O O . GLY A 1 121 ? 26.464 -7.782 -5.611 1.00 74.25 121 GLY A O 1
ATOM 978 N N . ALA A 1 122 ? 25.217 -9.577 -6.061 1.00 74.38 122 ALA A N 1
ATOM 979 C CA . ALA A 1 122 ? 24.222 -8.828 -6.831 1.00 74.38 122 ALA A CA 1
ATOM 980 C C . ALA A 1 122 ? 23.317 -7.920 -5.980 1.00 74.38 122 ALA A C 1
ATOM 982 O O . ALA A 1 122 ? 22.575 -7.117 -6.545 1.00 74.38 122 ALA A O 1
ATOM 983 N N . TYR A 1 123 ? 23.334 -8.020 -4.642 1.00 70.88 123 TYR A N 1
ATOM 984 C CA . TYR A 1 123 ? 22.392 -7.327 -3.744 1.00 70.88 123 TYR A CA 1
ATOM 985 C C . TYR A 1 123 ? 22.438 -5.794 -3.858 1.00 70.88 123 TYR A C 1
ATOM 987 O O . TYR A 1 123 ? 21.385 -5.157 -3.790 1.00 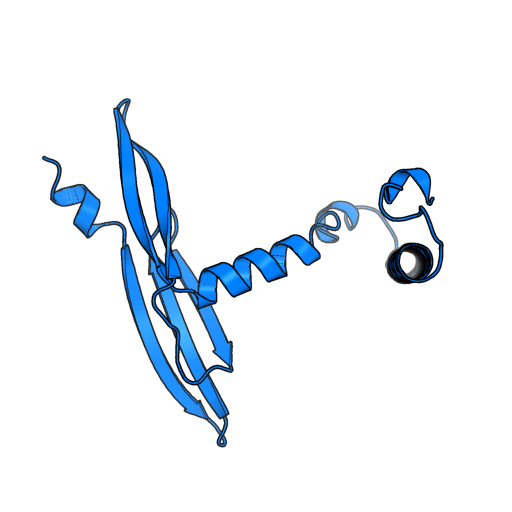70.88 123 TYR A O 1
ATOM 995 N N . ASP A 1 124 ? 23.594 -5.224 -4.201 1.00 78.75 124 ASP A N 1
ATOM 996 C CA . ASP A 1 124 ? 23.765 -3.773 -4.371 1.00 78.75 124 ASP A CA 1
ATOM 997 C C . ASP A 1 124 ? 23.604 -3.303 -5.826 1.00 78.75 124 ASP A C 1
ATOM 999 O O . ASP A 1 124 ? 23.497 -2.109 -6.104 1.00 78.75 124 ASP A O 1
ATOM 1003 N N . THR A 1 125 ? 23.519 -4.225 -6.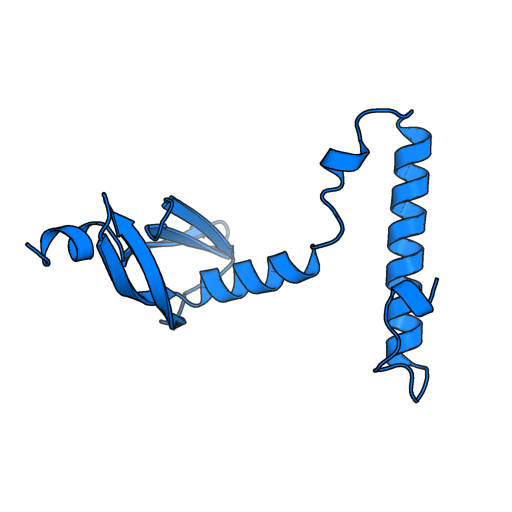791 1.00 78.25 125 THR A N 1
ATOM 1004 C CA . THR A 1 125 ? 23.343 -3.868 -8.204 1.00 78.25 125 THR A CA 1
ATOM 1005 C C . THR A 1 125 ? 21.951 -3.285 -8.444 1.00 78.25 125 THR A C 1
ATOM 1007 O O . THR A 1 125 ? 20.937 -3.966 -8.286 1.00 78.25 125 THR A O 1
ATOM 1010 N N . SER A 1 126 ? 21.864 -2.017 -8.832 1.00 77.50 126 SER A N 1
ATOM 1011 C CA . SER A 1 126 ? 20.584 -1.402 -9.185 1.00 77.50 126 SER A CA 1
ATOM 1012 C C . SER A 1 126 ? 20.017 -2.006 -10.478 1.00 77.50 126 SER A C 1
ATOM 1014 O O . SER A 1 126 ? 20.754 -2.495 -11.334 1.00 77.50 126 SER A O 1
ATOM 1016 N N . HIS A 1 127 ? 18.697 -1.925 -10.667 1.00 66.50 127 HIS A N 1
ATOM 1017 C CA . HIS A 1 127 ? 18.051 -2.358 -11.916 1.00 66.50 127 HIS A CA 1
ATOM 1018 C C . HIS A 1 127 ? 18.569 -1.590 -13.152 1.00 66.50 127 HIS A C 1
ATOM 1020 O O . HIS A 1 127 ? 18.500 -2.090 -14.274 1.00 66.50 127 HIS A O 1
ATOM 1026 N N . PHE A 1 128 ? 19.101 -0.378 -12.951 1.00 70.50 128 PHE A N 1
ATOM 1027 C CA . PHE A 1 128 ? 19.743 0.414 -13.999 1.00 70.50 128 PHE A CA 1
ATOM 1028 C C . PHE A 1 128 ? 21.064 -0.216 -14.458 1.00 70.50 128 PHE A C 1
ATOM 1030 O O . PHE A 1 128 ? 21.282 -0.334 -15.657 1.00 70.50 128 PHE A O 1
ATOM 1037 N N . ASN A 1 129 ? 21.882 -0.700 -13.519 1.00 73.50 129 ASN A N 1
ATOM 1038 C CA . ASN A 1 129 ? 23.179 -1.326 -13.802 1.00 73.50 129 ASN A CA 1
ATOM 1039 C C . ASN A 1 129 ? 23.066 -2.764 -14.342 1.00 73.50 129 ASN A C 1
ATOM 1041 O O . ASN A 1 129 ? 24.052 -3.313 -14.814 1.00 73.50 129 ASN A O 1
ATOM 1045 N N . PHE A 1 130 ? 21.886 -3.381 -14.235 1.00 73.19 130 PHE A N 1
ATOM 1046 C CA . PHE A 1 130 ? 21.600 -4.715 -14.773 1.00 73.19 130 PHE A CA 1
ATOM 1047 C C . PHE A 1 130 ? 21.143 -4.704 -16.241 1.00 73.19 130 PHE A C 1
ATOM 1049 O O . PHE A 1 130 ? 21.144 -5.750 -16.884 1.00 73.19 130 PHE A O 1
ATOM 1056 N N . ARG A 1 131 ? 20.676 -3.553 -16.747 1.00 64.62 131 ARG A N 1
ATOM 1057 C CA . ARG A 1 131 ? 20.197 -3.427 -18.131 1.00 64.62 131 ARG A CA 1
ATOM 1058 C C . ARG A 1 131 ? 21.313 -3.715 -19.128 1.00 64.62 131 ARG A C 1
ATOM 1060 O O . ARG A 1 131 ? 20.957 -4.334 -20.153 1.00 64.62 131 ARG A O 1
#

Secondary structure (DSSP, 8-state):
--HHHHTTS-EEEEEEEEETTEEEEEEEEESSSEEEEEEE-S---EEEEEEEEEEETTEEEEEEEEEEHHHHHHHHHHHTT-S--HHHHTTSS-HHHHHHHHHHHHHHHHHHHHHHHHSTTGGG--TTTT-

Radius of gyration: 21.02 Å; chains: 1; bounding box: 47×48×51 Å

Sequence (131 aa):
MIQKLENTYELYFSKVAIVNGVYLIVASLKDRKLQCIIAIASTTTQGDEVECIVKDHNNLSLIKFTWPKIFSEYSSSKVRNNITSFHDIMHESDWQIHVLAFLLGVAKANAFLLFKKWCEGAYDTSHFNFR

Foldseek 3Di:
DPVVVLVQFQPKDKDWDQDPNWIWIWIWGDDPHIDIDIDRDNDWDFADWDWDFDQDPNDTDTDIYIDIVVVVVVVVVVVVVPPPDLVVVPPDDDVVVSVVVVVVVVVLVVVLVVCCVPPPPSVPPDSVNSD